Protein AF-A0A0D3LBX9-F1 (afdb_monomer_lite)

pLDDT: mean 89.61, std 6.72, range [51.12, 96.19]

Radius of gyration: 20.31 Å; chains: 1; bounding box: 44×20×51 Å

Foldseek 3Di:
DQVLVVVQPDDDDDDPDDCNDPVQVVAPDWDWDDDVNDIDIDGDNDDWDADPVGTDDPVCVVVVVVVVVVVLVVQVVCPPHPNHDPDDVVSVVVDDDDD

Sequence (99 aa):
MKALLEQATGVKTIHGYEPTSEAFSDEPYHVVFWCGDVGMAVASKELRLFNRDGEVALSDITEINQRWWEYWRMYWDKKDTSDELPKDYACEVTIPLKS

Secondary structure (DSSP, 8-state):
-HHHHTT-S-----SSS-TTSHHHHTSSEEEEEEETTEEEEEEES---EEETTEEE-GGGHHHHHHHHHHHHHHHHHTTTSTTPPPP-HHHHTSPPP--

Structure (mmCIF, N/CA/C/O backbone):
data_AF-A0A0D3LBX9-F1
#
_entry.id   AF-A0A0D3LBX9-F1
#
loop_
_atom_site.group_PDB
_atom_site.id
_atom_site.type_symbol
_atom_site.label_atom_id
_atom_site.label_alt_id
_atom_site.label_comp_id
_atom_site.label_asym_id
_atom_site.label_entity_id
_atom_site.label_seq_id
_atom_site.pdbx_PDB_ins_code
_atom_site.Cartn_x
_atom_site.Cartn_y
_atom_site.Cartn_z
_atom_site.occupancy
_atom_site.B_iso_or_equiv
_atom_site.auth_seq_id
_atom_site.auth_comp_id
_atom_site.auth_asym_id
_atom_site.auth_atom_id
_atom_site.pdbx_PDB_model_num
ATOM 1 N N . MET A 1 1 ? -12.383 4.993 7.790 1.00 76.62 1 MET A N 1
ATOM 2 C CA . MET A 1 1 ? -12.311 4.065 8.939 1.00 76.62 1 MET A CA 1
ATOM 3 C C . MET A 1 1 ? -13.671 3.870 9.608 1.00 76.62 1 MET A C 1
ATOM 5 O O . MET A 1 1 ? -14.226 2.793 9.464 1.00 76.62 1 MET A O 1
ATOM 9 N N . LYS A 1 2 ? -14.249 4.889 10.262 1.00 77.50 2 LYS A N 1
ATOM 10 C CA . LYS A 1 2 ? -15.520 4.772 11.008 1.00 77.50 2 LYS A CA 1
ATOM 11 C C . LYS A 1 2 ? -16.683 4.172 10.193 1.00 77.50 2 LYS A C 1
ATOM 13 O O . LYS A 1 2 ? -17.248 3.169 10.599 1.00 77.50 2 LYS A O 1
ATOM 18 N N . ALA A 1 3 ? -16.911 4.674 8.977 1.00 82.31 3 ALA A N 1
ATOM 19 C CA . ALA A 1 3 ? -17.933 4.151 8.060 1.00 82.31 3 ALA A CA 1
ATOM 20 C C . ALA A 1 3 ? -17.703 2.696 7.589 1.00 82.31 3 ALA A C 1
ATOM 22 O O . ALA A 1 3 ? -18.629 2.053 7.106 1.00 82.31 3 ALA A O 1
ATOM 23 N N . LEU A 1 4 ? -16.471 2.174 7.679 1.00 82.12 4 LEU A N 1
ATOM 24 C CA . LEU A 1 4 ? -16.194 0.758 7.414 1.00 82.12 4 LEU A CA 1
ATOM 25 C C . LEU A 1 4 ? -16.539 -0.076 8.648 1.00 82.12 4 LEU A C 1
ATOM 27 O O . LEU A 1 4 ? -17.178 -1.105 8.508 1.00 82.12 4 LEU A O 1
ATOM 31 N N . LEU A 1 5 ? -16.163 0.375 9.844 1.00 83.88 5 LEU A N 1
ATOM 32 C CA . LEU A 1 5 ? -16.463 -0.324 11.096 1.00 83.88 5 LEU A CA 1
ATOM 33 C C . LEU A 1 5 ? -17.967 -0.427 11.372 1.00 83.88 5 LEU A C 1
ATOM 35 O O . LEU A 1 5 ? -18.424 -1.445 11.875 1.00 83.88 5 LEU A O 1
ATOM 39 N N . GLU A 1 6 ? -18.740 0.583 10.974 1.00 84.38 6 GLU A N 1
ATOM 40 C CA . GLU A 1 6 ? -20.206 0.590 11.084 1.00 84.38 6 GLU A CA 1
ATOM 41 C C . GLU A 1 6 ? -20.898 -0.470 10.207 1.00 84.38 6 GLU A C 1
ATOM 43 O O . GLU A 1 6 ? -22.060 -0.789 10.444 1.00 84.38 6 GLU A O 1
ATOM 48 N N . GLN A 1 7 ? -20.204 -1.051 9.220 1.00 82.38 7 GLN A N 1
ATOM 49 C CA . GLN A 1 7 ? -20.735 -2.156 8.407 1.00 82.38 7 GLN A CA 1
ATOM 50 C C . GLN A 1 7 ? -20.649 -3.505 9.130 1.00 82.38 7 GLN A C 1
ATOM 52 O O . GLN A 1 7 ? -21.269 -4.477 8.697 1.00 82.38 7 GLN A O 1
ATOM 57 N N . ALA A 1 8 ? -19.889 -3.582 10.225 1.00 81.88 8 ALA A N 1
ATOM 58 C CA . ALA A 1 8 ? -19.748 -4.803 10.993 1.00 81.88 8 ALA A CA 1
ATOM 59 C C . ALA A 1 8 ? -21.068 -5.142 11.695 1.00 81.88 8 ALA A C 1
ATOM 61 O O . ALA A 1 8 ? -21.535 -4.411 12.567 1.00 81.88 8 ALA A O 1
ATOM 62 N N . THR A 1 9 ? -21.646 -6.298 11.378 1.00 82.12 9 THR A N 1
ATOM 63 C CA . THR A 1 9 ? -22.832 -6.809 12.085 1.00 82.12 9 THR A CA 1
ATOM 64 C C . THR A 1 9 ? -22.484 -7.461 13.428 1.00 82.12 9 THR A C 1
ATOM 66 O O . THR A 1 9 ? -23.381 -7.812 14.193 1.00 82.12 9 THR A O 1
ATOM 69 N N . GLY A 1 10 ? -21.192 -7.646 13.725 1.00 80.06 10 GLY A N 1
ATOM 70 C CA . GLY A 1 10 ? -20.692 -8.151 15.002 1.00 80.06 10 GLY A CA 1
ATOM 71 C C . GLY A 1 10 ? -19.171 -8.331 15.022 1.00 80.06 10 GLY A C 1
ATOM 72 O O . GLY A 1 10 ? -18.530 -8.404 13.975 1.00 80.06 10 GLY A O 1
ATOM 73 N N . VAL A 1 11 ? -18.595 -8.435 16.224 1.00 80.12 11 VAL A N 1
ATOM 74 C CA . VAL A 1 11 ? -17.155 -8.651 16.445 1.00 80.12 11 VAL A CA 1
ATOM 75 C C . VAL A 1 11 ? -16.955 -9.963 17.202 1.00 80.12 11 VAL A C 1
ATOM 77 O O . VAL A 1 11 ? -17.546 -10.172 18.258 1.00 80.12 11 VAL A O 1
ATOM 80 N N . LYS A 1 12 ? -16.149 -10.878 16.647 1.00 81.88 12 LYS A N 1
ATOM 81 C CA . LYS A 1 12 ? -15.921 -12.215 17.232 1.00 81.88 12 LYS A CA 1
ATOM 82 C C . LYS A 1 12 ? -14.689 -12.301 18.127 1.00 81.88 12 LYS A C 1
ATOM 84 O O . LYS A 1 12 ? -14.636 -13.154 19.009 1.00 81.88 12 LYS A O 1
ATOM 89 N N . THR A 1 13 ? -13.667 -11.493 17.867 1.00 85.19 13 THR A N 1
ATOM 90 C CA . THR A 1 13 ? -12.378 -11.592 18.557 1.00 85.19 13 THR A CA 1
ATOM 91 C C . THR A 1 13 ? -11.743 -10.222 18.637 1.00 85.19 13 THR A C 1
ATOM 93 O O . THR A 1 13 ? -11.708 -9.499 17.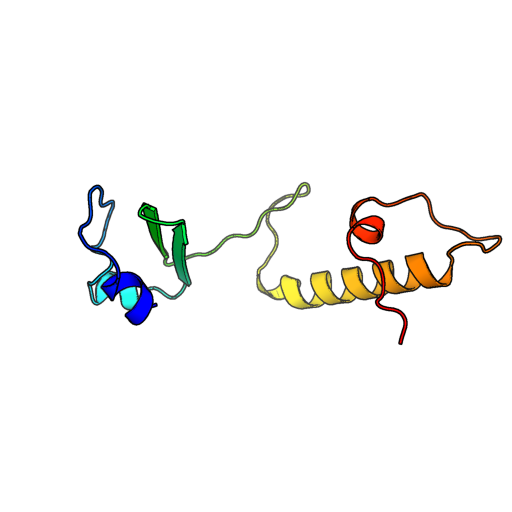645 1.00 85.19 13 THR A O 1
ATOM 96 N N . ILE A 1 14 ? -11.257 -9.882 19.828 1.00 89.06 14 ILE A N 1
ATOM 97 C CA . ILE A 1 14 ? -10.651 -8.590 20.127 1.00 89.06 14 ILE A CA 1
ATOM 98 C C . ILE A 1 14 ? -9.392 -8.841 20.934 1.00 89.06 14 ILE A C 1
ATOM 100 O O . ILE A 1 14 ? -9.407 -9.554 21.938 1.00 89.06 14 ILE A O 1
ATOM 104 N N . HIS A 1 15 ? -8.306 -8.230 20.484 1.00 87.50 15 HIS A N 1
ATOM 105 C CA . HIS A 1 15 ? -7.048 -8.178 21.206 1.00 87.50 15 HIS A CA 1
ATOM 106 C C . HIS A 1 15 ? -6.711 -6.704 21.424 1.00 87.50 15 HIS A C 1
ATOM 108 O O . HIS A 1 15 ? -6.499 -5.974 20.460 1.00 87.50 15 HIS A O 1
ATOM 114 N N . GLY A 1 16 ? -6.687 -6.260 22.682 1.00 89.12 16 GLY A N 1
ATOM 115 C CA . GLY A 1 16 ? -6.533 -4.843 23.012 1.00 89.12 16 GLY A CA 1
ATOM 116 C C . GLY A 1 16 ? -7.872 -4.105 22.999 1.00 89.12 16 GLY A C 1
ATOM 117 O O . GLY A 1 16 ? -8.771 -4.466 23.757 1.00 89.12 16 GLY A O 1
ATOM 118 N N . TYR A 1 17 ? -7.983 -3.054 22.187 1.00 85.19 17 TYR A N 1
ATOM 119 C CA . TYR A 1 17 ? -9.140 -2.157 22.181 1.00 85.19 17 TYR A CA 1
ATOM 120 C C . TYR A 1 17 ? -10.262 -2.636 21.257 1.00 85.19 17 TYR A C 1
ATOM 122 O O . TYR A 1 17 ? -10.022 -3.229 20.207 1.00 85.19 17 TYR A O 1
ATOM 130 N N . GLU A 1 18 ? -11.494 -2.282 21.615 1.00 90.44 18 GLU A N 1
ATOM 131 C CA . GLU A 1 18 ? -12.648 -2.370 20.721 1.00 90.44 18 GLU A CA 1
ATOM 132 C C . GLU A 1 18 ? -12.412 -1.515 19.463 1.00 90.44 18 GLU A C 1
ATOM 134 O O . GLU A 1 18 ? -12.084 -0.331 19.608 1.00 90.44 18 GLU A O 1
ATOM 139 N N . PRO A 1 19 ? -12.636 -2.034 18.241 1.00 89.12 19 PRO A N 1
ATOM 140 C CA . PRO A 1 19 ? -12.466 -1.259 17.009 1.00 89.12 19 PRO A CA 1
ATOM 141 C C . PRO A 1 19 ? -13.299 0.030 16.958 1.00 89.12 19 PRO A C 1
ATOM 143 O O . PRO A 1 19 ? -12.909 0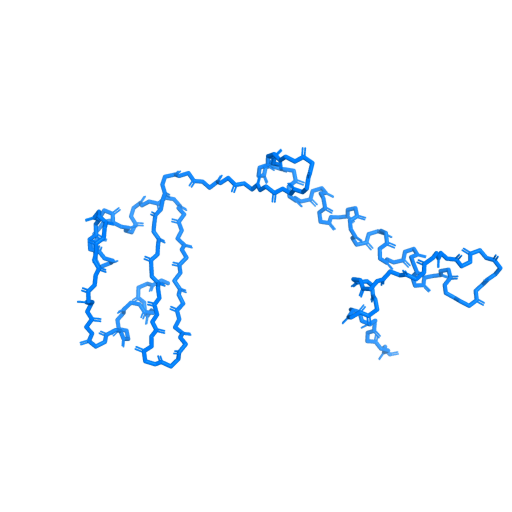.996 16.313 1.00 89.12 19 PRO A O 1
ATOM 146 N N . THR A 1 20 ? -14.439 0.069 17.653 1.00 88.50 20 THR A N 1
ATOM 147 C CA . THR A 1 20 ? -15.328 1.241 17.722 1.00 88.50 20 THR A CA 1
ATOM 148 C C . THR A 1 20 ? -14.965 2.236 18.828 1.00 88.50 20 THR A C 1
ATOM 150 O O . THR A 1 20 ? -15.672 3.229 18.996 1.00 88.50 20 THR A O 1
ATOM 153 N N . SER A 1 21 ? -13.917 1.979 19.615 1.00 91.62 21 SER A N 1
ATOM 154 C CA . SER A 1 21 ? -13.511 2.853 20.722 1.00 91.62 21 SER A CA 1
ATOM 155 C C . SER A 1 21 ? -12.700 4.068 20.262 1.00 91.62 21 SER A C 1
ATOM 157 O O . SER A 1 21 ? -12.062 4.060 19.205 1.00 91.62 21 SER A O 1
ATOM 159 N N . GLU A 1 22 ? -12.683 5.108 21.100 1.00 92.31 22 GLU A N 1
ATOM 160 C CA . GLU A 1 22 ? -11.793 6.265 20.928 1.00 92.31 22 GLU A CA 1
ATOM 161 C C . GLU A 1 22 ? -10.325 5.831 20.970 1.00 92.31 22 GLU A C 1
ATOM 163 O O . GLU A 1 22 ? -9.577 6.167 20.064 1.00 92.31 22 GLU A O 1
ATOM 168 N N . ALA A 1 23 ? -9.948 4.952 21.906 1.00 92.00 23 ALA A N 1
ATOM 169 C CA . ALA A 1 23 ? -8.584 4.430 22.014 1.00 92.00 23 ALA A CA 1
ATOM 170 C C . ALA A 1 23 ? -8.083 3.762 20.722 1.00 92.00 23 ALA A C 1
ATOM 172 O O . ALA A 1 23 ? -6.924 3.928 20.365 1.00 92.00 23 ALA A O 1
ATOM 173 N N . PHE A 1 24 ? -8.942 3.032 20.000 1.00 93.56 24 PHE A N 1
ATOM 174 C CA . PHE A 1 24 ? -8.588 2.488 18.685 1.00 93.56 24 PHE A CA 1
ATOM 175 C C . PHE A 1 24 ? -8.412 3.604 17.650 1.00 93.56 24 PHE A C 1
ATOM 177 O O . PHE A 1 24 ? -7.487 3.561 16.844 1.00 93.56 24 PHE A O 1
ATOM 184 N N . SER A 1 25 ? -9.296 4.602 17.668 1.00 90.94 25 SER A N 1
ATOM 185 C CA . SER A 1 25 ? -9.302 5.703 16.698 1.00 90.94 25 SER A CA 1
ATOM 186 C C . SER A 1 25 ? -8.159 6.700 16.888 1.00 90.94 25 SER A C 1
ATOM 188 O O . SER A 1 25 ? -7.741 7.312 15.908 1.00 90.94 25 SER A O 1
ATOM 190 N N . ASP A 1 26 ? -7.655 6.826 18.112 1.00 94.50 26 ASP A N 1
ATOM 191 C CA . ASP A 1 26 ? -6.589 7.757 18.488 1.00 94.50 26 ASP A CA 1
ATOM 192 C C . ASP A 1 26 ? -5.183 7.244 18.140 1.00 94.50 26 ASP A C 1
ATOM 194 O O . ASP A 1 26 ? -4.224 8.017 18.143 1.00 94.50 26 ASP A O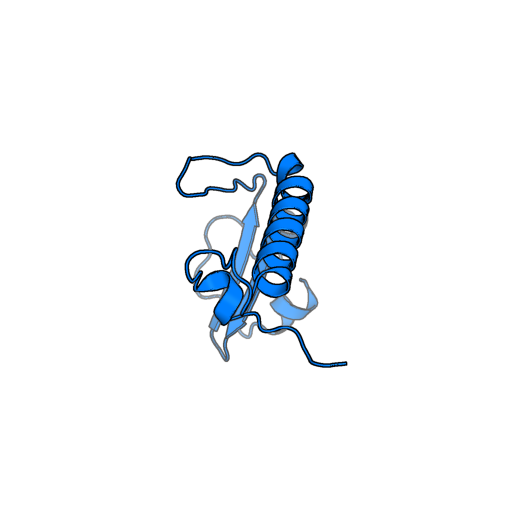 1
ATOM 198 N N . GLU A 1 27 ? -5.034 5.953 17.829 1.00 95.25 27 GLU A N 1
ATOM 199 C CA . GLU A 1 27 ? -3.759 5.413 17.353 1.00 95.25 27 GLU A CA 1
ATOM 200 C C . GLU A 1 27 ? -3.372 6.029 15.992 1.00 95.25 27 GLU A C 1
ATOM 202 O O . GLU A 1 27 ? -4.236 6.308 15.168 1.00 95.25 27 GLU A O 1
ATOM 207 N N . PRO A 1 28 ? -2.082 6.251 15.696 1.00 94.25 28 PRO A N 1
ATOM 208 C CA . PRO A 1 28 ? -1.660 6.939 14.473 1.00 94.25 28 PRO A CA 1
ATOM 209 C C . PRO A 1 28 ? -1.785 6.093 13.198 1.00 94.25 28 PRO A C 1
ATOM 211 O O . PRO A 1 28 ? -1.814 6.651 12.098 1.00 94.25 28 PRO A O 1
ATOM 214 N N . TYR A 1 29 ? -1.827 4.763 13.318 1.00 93.25 29 TYR A N 1
ATOM 215 C CA . TYR A 1 29 ? -1.874 3.854 12.174 1.00 93.25 29 TYR A CA 1
ATOM 216 C C . TYR A 1 29 ? -3.076 2.922 12.249 1.00 93.25 29 TYR A C 1
ATOM 218 O O . TYR A 1 29 ? -3.258 2.215 13.242 1.00 93.25 29 TYR A O 1
ATOM 226 N N . HIS A 1 30 ? -3.830 2.843 11.148 1.00 93.62 30 HIS A N 1
ATOM 227 C CA . HIS A 1 30 ? -4.992 1.966 11.021 1.00 93.62 30 HIS A CA 1
ATOM 228 C C . HIS A 1 30 ? -4.999 1.203 9.707 1.00 93.62 30 HIS A C 1
ATOM 230 O O . HIS A 1 30 ? -4.735 1.760 8.641 1.00 93.62 30 HIS A O 1
ATOM 236 N N . VAL A 1 31 ? -5.420 -0.055 9.775 1.00 92.44 31 VAL A N 1
ATOM 237 C CA . VAL A 1 31 ? -5.790 -0.847 8.602 1.00 92.44 31 VAL A CA 1
ATOM 238 C C . VAL A 1 31 ? -7.155 -1.457 8.866 1.00 92.44 31 VAL A C 1
ATOM 240 O O . VAL A 1 31 ? -7.333 -2.200 9.830 1.00 92.44 31 VAL A O 1
ATOM 243 N N . VAL A 1 32 ? -8.127 -1.130 8.013 1.00 92.69 32 VAL A N 1
ATOM 244 C CA . VAL A 1 32 ? -9.486 -1.675 8.089 1.00 92.69 32 VAL A CA 1
ATOM 245 C C . VAL A 1 32 ? -9.926 -2.117 6.704 1.00 92.69 32 VAL A C 1
ATOM 247 O O . VAL A 1 32 ? -9.926 -1.309 5.774 1.00 92.69 32 VAL A O 1
ATOM 250 N N . PHE A 1 33 ? -10.322 -3.380 6.571 1.00 90.69 33 PHE A N 1
ATOM 251 C CA . PHE A 1 33 ? -10.879 -3.910 5.329 1.00 90.69 33 PHE A CA 1
ATOM 252 C C . PHE A 1 33 ? -11.939 -4.981 5.587 1.00 90.69 33 PHE A C 1
ATOM 254 O O . PHE A 1 33 ? -11.957 -5.624 6.638 1.00 90.69 33 PHE A O 1
ATOM 261 N N . TRP A 1 34 ? -12.776 -5.193 4.572 1.00 89.75 34 TRP A N 1
ATOM 262 C CA . TRP A 1 34 ? -13.798 -6.236 4.514 1.00 89.75 34 TRP A CA 1
ATOM 263 C C . TRP A 1 34 ? -13.615 -7.073 3.247 1.00 89.75 34 TRP A C 1
ATOM 265 O O . TRP A 1 34 ? -13.238 -6.555 2.196 1.00 89.75 34 TRP A O 1
ATOM 275 N N . CYS A 1 35 ? -13.900 -8.364 3.350 1.00 88.38 35 CYS A N 1
ATOM 276 C CA . CYS A 1 35 ? -13.946 -9.341 2.272 1.00 88.38 35 CYS A CA 1
ATOM 277 C C . CYS A 1 35 ? -15.242 -10.146 2.437 1.00 88.38 35 CYS A C 1
ATOM 279 O O . CYS A 1 35 ? -15.284 -11.161 3.136 1.00 88.38 35 CYS A O 1
ATOM 281 N N . GLY A 1 36 ? -16.327 -9.630 1.852 1.00 87.12 36 GLY A N 1
ATOM 282 C CA . GLY A 1 36 ? -17.675 -10.122 2.137 1.00 87.12 36 GLY A CA 1
ATOM 283 C C . GLY A 1 36 ? -18.009 -9.959 3.621 1.00 87.12 36 GLY A C 1
ATOM 284 O O . GLY A 1 36 ? -17.848 -8.875 4.175 1.00 87.12 36 GLY A O 1
ATOM 285 N N . ASP A 1 37 ? -18.408 -11.054 4.266 1.00 88.44 37 ASP A N 1
ATOM 286 C CA . ASP A 1 37 ? -18.871 -11.070 5.663 1.00 88.44 37 ASP A CA 1
ATOM 287 C C . ASP A 1 37 ? -17.731 -11.130 6.697 1.00 88.44 37 ASP A C 1
ATOM 289 O O . ASP A 1 37 ? -17.971 -11.223 7.904 1.00 88.44 37 ASP A O 1
ATOM 293 N N . VAL A 1 38 ? -16.476 -11.131 6.242 1.00 89.44 38 VAL A N 1
ATOM 294 C CA . VAL A 1 38 ? -15.291 -11.190 7.104 1.00 89.44 38 VAL A CA 1
ATOM 295 C C . VAL A 1 38 ? -14.482 -9.919 6.924 1.00 89.44 38 VAL A C 1
ATOM 297 O O . VAL A 1 38 ? -14.190 -9.520 5.804 1.00 89.44 38 VAL A O 1
ATOM 300 N N . GLY A 1 39 ? -14.053 -9.302 8.018 1.00 90.94 39 GLY A N 1
ATOM 301 C CA . GLY A 1 39 ? -13.110 -8.194 7.959 1.00 90.94 39 GLY A CA 1
ATOM 302 C C . GLY A 1 39 ? -12.142 -8.187 9.115 1.00 90.94 39 GLY A C 1
ATOM 303 O O . GLY A 1 39 ? -12.241 -8.980 10.053 1.00 90.94 39 GLY A O 1
ATOM 304 N N . MET A 1 40 ? -11.185 -7.278 9.007 1.00 92.25 40 MET A N 1
ATOM 305 C CA . MET A 1 40 ? -10.150 -7.072 10.001 1.00 92.25 40 MET A CA 1
ATOM 306 C C . MET A 1 40 ? -9.966 -5.577 10.224 1.00 92.25 40 MET A C 1
ATOM 308 O O . MET A 1 40 ? -9.937 -4.794 9.273 1.00 92.25 40 MET A O 1
ATOM 312 N N . ALA A 1 41 ? -9.826 -5.206 11.493 1.00 93.56 41 ALA A N 1
ATOM 313 C CA . ALA A 1 41 ? -9.497 -3.863 11.927 1.00 93.56 41 ALA A CA 1
ATOM 314 C C . ALA A 1 41 ? -8.287 -3.932 12.860 1.00 93.56 41 ALA A C 1
ATOM 316 O O . ALA A 1 41 ? -8.307 -4.658 13.852 1.00 93.56 41 ALA A O 1
ATOM 317 N N . VAL A 1 42 ? -7.236 -3.188 12.524 1.00 93.75 42 VAL A N 1
ATOM 318 C CA . VAL A 1 42 ? -6.000 -3.094 13.305 1.00 93.75 42 VAL A CA 1
ATOM 319 C C . VAL A 1 42 ? -5.676 -1.625 13.531 1.00 93.75 42 VAL A C 1
ATOM 321 O O . VAL A 1 42 ? -5.745 -0.832 12.591 1.00 93.75 42 VAL A O 1
ATOM 324 N N . ALA A 1 43 ? -5.309 -1.294 14.765 1.00 95.06 43 ALA A N 1
ATOM 325 C CA . ALA A 1 43 ? -4.783 -0.002 15.180 1.00 95.06 43 ALA A CA 1
ATOM 326 C C . ALA A 1 43 ? -3.436 -0.216 15.880 1.00 95.06 43 ALA A C 1
ATOM 328 O O . ALA A 1 43 ? -3.270 -1.211 16.592 1.00 95.06 43 ALA A O 1
ATOM 329 N N . SER A 1 44 ? -2.471 0.678 15.668 1.00 94.38 44 SER A N 1
ATOM 330 C CA . SER A 1 44 ? -1.141 0.565 16.277 1.00 94.38 44 SER A CA 1
ATOM 331 C C . SER A 1 44 ? -0.471 1.920 16.477 1.00 94.38 44 SER A C 1
ATOM 333 O O . SER A 1 44 ? -0.614 2.822 15.651 1.00 94.38 44 SER A O 1
ATOM 335 N N . LYS A 1 45 ? 0.356 1.992 17.525 1.00 94.19 45 LYS A N 1
ATOM 336 C CA . LYS A 1 45 ? 1.282 3.099 17.814 1.00 94.19 45 LYS A CA 1
ATOM 337 C C . LYS A 1 45 ? 2.412 3.197 16.803 1.00 94.19 45 LYS A C 1
ATOM 339 O O . LYS A 1 45 ? 2.896 4.283 16.506 1.00 94.19 45 LYS A O 1
ATOM 344 N N . GLU A 1 46 ? 2.849 2.048 16.300 1.00 92.62 46 GLU A N 1
ATOM 345 C CA . GLU A 1 46 ? 4.042 1.923 15.473 1.00 92.62 46 GLU A CA 1
ATOM 346 C C . GLU A 1 46 ? 3.741 1.105 14.220 1.00 92.62 46 GLU A C 1
ATOM 348 O O . GLU A 1 46 ? 3.045 0.084 14.265 1.00 92.62 46 GLU A O 1
ATOM 353 N N . LEU A 1 47 ? 4.306 1.554 13.101 1.00 93.00 47 LEU A N 1
ATOM 354 C CA . LEU A 1 47 ? 4.335 0.842 11.834 1.00 93.00 47 LEU A CA 1
ATOM 355 C C . LEU A 1 47 ? 5.800 0.618 11.457 1.00 93.00 47 LEU A C 1
ATOM 357 O O . LEU A 1 47 ? 6.589 1.560 11.446 1.00 93.00 47 LEU A O 1
ATOM 361 N N . ARG A 1 48 ? 6.161 -0.626 11.143 1.00 93.25 48 ARG A N 1
ATOM 362 C CA . ARG A 1 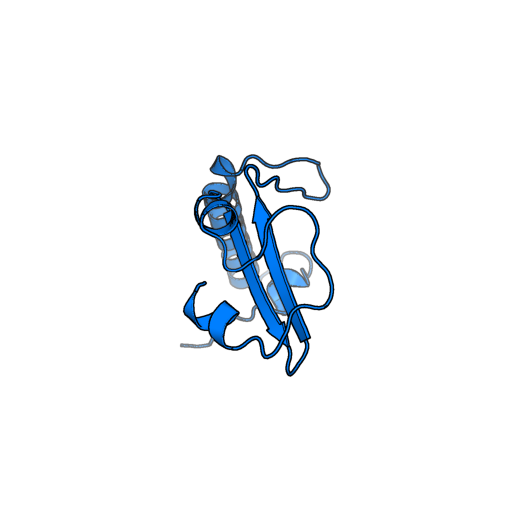48 ? 7.515 -1.003 10.720 1.00 93.25 48 ARG A CA 1
ATOM 363 C C . ARG A 1 48 ? 7.436 -1.679 9.362 1.00 93.25 48 ARG A C 1
ATOM 365 O O . ARG A 1 48 ? 6.613 -2.573 9.165 1.00 93.25 48 ARG A O 1
ATOM 372 N N . LEU A 1 49 ? 8.272 -1.237 8.429 1.00 91.44 49 LEU A N 1
ATOM 373 C CA . LEU A 1 49 ? 8.346 -1.788 7.081 1.00 91.44 49 LEU A CA 1
ATOM 374 C C . LEU A 1 49 ? 9.568 -2.693 6.978 1.00 91.44 49 LEU A C 1
ATOM 376 O O . LEU A 1 49 ? 10.654 -2.316 7.399 1.00 91.44 49 LEU A O 1
ATOM 380 N N . PHE A 1 50 ? 9.397 -3.869 6.382 1.00 93.19 50 PHE A N 1
ATOM 381 C CA . PHE A 1 50 ? 10.487 -4.808 6.144 1.00 93.19 50 PHE A CA 1
ATOM 382 C C . PHE A 1 50 ? 10.520 -5.219 4.678 1.00 93.19 50 PHE A C 1
ATOM 384 O O . PHE A 1 50 ? 9.478 -5.447 4.060 1.00 93.19 50 PHE A O 1
ATOM 391 N N . ASN A 1 51 ? 11.725 -5.351 4.139 1.00 89.25 51 ASN A N 1
ATOM 392 C CA . ASN A 1 51 ? 11.989 -5.994 2.861 1.00 89.25 51 ASN A CA 1
ATOM 393 C C . ASN A 1 51 ? 12.984 -7.155 3.064 1.00 89.25 51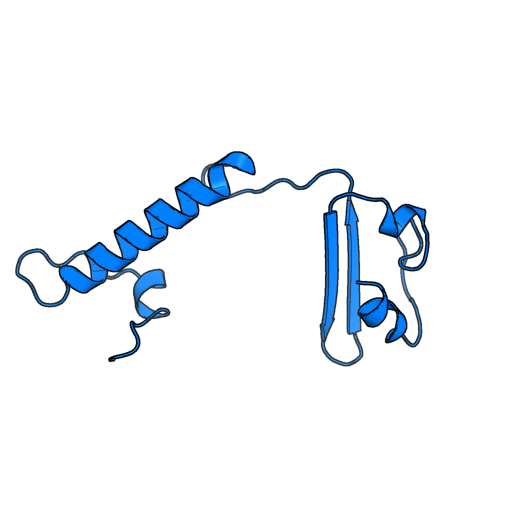 ASN A C 1
ATOM 395 O O . ASN A 1 51 ? 13.304 -7.532 4.192 1.00 89.25 51 ASN A O 1
ATOM 399 N N . ARG A 1 52 ? 13.474 -7.740 1.966 1.00 90.19 52 ARG A N 1
ATOM 400 C CA . ARG A 1 52 ? 14.438 -8.854 2.018 1.00 90.19 52 ARG A CA 1
ATOM 401 C C . ARG A 1 52 ? 15.762 -8.498 2.712 1.00 90.19 52 ARG A C 1
ATOM 403 O O . ARG A 1 52 ? 16.441 -9.393 3.197 1.00 90.19 52 ARG A O 1
ATOM 410 N N . ASP A 1 53 ? 16.122 -7.217 2.709 1.00 92.00 53 ASP A N 1
ATOM 411 C CA . ASP A 1 53 ? 17.388 -6.687 3.212 1.00 92.00 53 ASP A CA 1
ATOM 412 C C . ASP A 1 53 ? 17.252 -6.178 4.663 1.00 92.00 53 ASP A C 1
ATOM 414 O O . ASP A 1 53 ? 18.251 -5.846 5.299 1.00 92.00 53 ASP A O 1
ATOM 418 N N . GLY A 1 54 ? 16.033 -6.170 5.216 1.00 94.88 54 GLY A N 1
ATOM 419 C CA . GLY A 1 54 ? 15.754 -5.838 6.609 1.00 94.88 54 GLY A CA 1
ATOM 420 C C . GLY A 1 54 ? 14.697 -4.752 6.773 1.00 94.88 54 GLY A C 1
ATOM 421 O O . GLY A 1 54 ? 13.795 -4.597 5.951 1.00 94.88 54 GLY A O 1
ATOM 422 N N . GLU A 1 55 ? 14.779 -4.037 7.893 1.00 96.19 55 GLU A N 1
ATOM 423 C CA . GLU A 1 55 ? 13.879 -2.928 8.200 1.00 96.19 55 GLU A CA 1
ATOM 424 C C . GLU A 1 55 ? 14.176 -1.714 7.316 1.00 96.19 55 GLU A C 1
ATOM 426 O O . GLU A 1 55 ? 15.331 -1.351 7.096 1.00 96.19 55 GLU A O 1
ATOM 431 N N . VAL A 1 56 ? 13.115 -1.080 6.829 1.00 95.00 56 VAL A N 1
ATOM 432 C CA . VAL A 1 56 ? 13.153 0.112 5.984 1.00 95.00 56 VAL A CA 1
ATOM 433 C C . VAL A 1 56 ? 12.518 1.258 6.755 1.00 95.00 56 VAL A C 1
ATOM 435 O O . VAL A 1 56 ? 11.403 1.123 7.269 1.00 95.00 56 VAL A O 1
ATOM 438 N N . ALA A 1 57 ? 13.200 2.401 6.822 1.00 93.94 57 ALA A N 1
ATOM 439 C CA . ALA A 1 57 ? 12.630 3.576 7.461 1.00 93.94 57 ALA A CA 1
ATOM 440 C C . ALA A 1 57 ? 11.440 4.097 6.642 1.00 93.94 57 ALA A C 1
ATOM 442 O O . ALA A 1 57 ? 11.499 4.208 5.418 1.00 93.94 57 ALA A O 1
ATOM 443 N N . LEU A 1 58 ? 10.346 4.454 7.321 1.00 91.19 58 LEU A N 1
ATOM 444 C CA . LEU A 1 58 ? 9.145 4.965 6.648 1.00 91.19 58 LEU A CA 1
ATOM 445 C C . LEU A 1 58 ? 9.415 6.264 5.870 1.00 91.19 58 LEU A C 1
ATOM 447 O O . LEU A 1 58 ? 8.754 6.523 4.866 1.00 91.19 58 LEU A O 1
ATOM 451 N N . SER A 1 59 ? 10.402 7.057 6.303 1.00 93.12 59 SER A N 1
ATOM 452 C CA . SER A 1 59 ? 10.872 8.258 5.598 1.00 93.12 59 SER A CA 1
ATOM 453 C C . SER A 1 59 ? 11.378 7.969 4.187 1.00 93.12 59 SER A C 1
ATOM 455 O O . SER A 1 59 ? 11.277 8.828 3.313 1.00 93.12 59 SER A O 1
ATOM 457 N N . ASP A 1 60 ? 11.879 6.759 3.953 1.00 93.38 60 ASP A N 1
ATOM 458 C CA . ASP A 1 60 ? 12.589 6.404 2.726 1.00 93.38 60 ASP A CA 1
ATOM 459 C C . ASP A 1 60 ? 11.623 5.886 1.651 1.00 93.38 60 ASP A C 1
ATOM 461 O O . ASP A 1 60 ? 11.998 5.738 0.489 1.00 93.38 60 ASP A O 1
ATOM 465 N N . ILE A 1 61 ? 10.353 5.644 2.009 1.00 91.19 61 ILE A N 1
ATOM 466 C CA . ILE A 1 61 ? 9.333 5.088 1.107 1.00 91.19 61 ILE A CA 1
ATOM 467 C C . ILE A 1 61 ? 9.201 5.929 -0.165 1.00 91.19 61 ILE A C 1
ATOM 469 O O . ILE A 1 61 ? 9.111 5.372 -1.259 1.00 91.19 61 ILE A O 1
ATOM 473 N N . THR A 1 62 ? 9.209 7.258 -0.042 1.00 93.19 62 THR A N 1
ATOM 474 C CA . THR A 1 62 ? 9.079 8.161 -1.193 1.00 93.19 62 THR A CA 1
ATOM 475 C C . THR A 1 62 ? 10.257 8.020 -2.152 1.00 93.19 62 THR A C 1
ATOM 477 O O . THR A 1 62 ? 10.050 7.918 -3.359 1.00 93.19 62 THR A O 1
ATOM 480 N N . GLU A 1 63 ? 11.483 7.965 -1.629 1.00 94.06 63 GLU A N 1
ATOM 481 C CA . GLU A 1 63 ? 12.684 7.793 -2.451 1.00 94.06 63 GLU A CA 1
ATOM 482 C C . GLU A 1 63 ? 12.693 6.412 -3.121 1.00 94.06 63 GLU A C 1
ATOM 484 O O . GLU A 1 63 ? 12.910 6.300 -4.328 1.00 94.06 63 GLU A O 1
ATOM 489 N N . ILE A 1 64 ? 12.386 5.355 -2.364 1.00 92.06 64 ILE A N 1
ATOM 490 C CA . ILE A 1 64 ? 12.312 3.983 -2.882 1.00 92.06 64 ILE A CA 1
ATOM 491 C C . ILE A 1 64 ? 11.268 3.887 -4.000 1.00 92.06 64 ILE A C 1
ATOM 493 O O . ILE A 1 64 ? 11.527 3.278 -5.040 1.00 92.06 64 ILE A O 1
ATOM 497 N N . ASN A 1 65 ? 10.105 4.517 -3.818 1.00 92.25 65 ASN A N 1
ATOM 498 C CA . ASN A 1 65 ? 9.056 4.564 -4.831 1.00 92.25 65 ASN A CA 1
ATOM 499 C C . ASN A 1 65 ? 9.522 5.282 -6.107 1.00 92.25 65 ASN A C 1
ATOM 501 O O . ASN A 1 65 ? 9.301 4.778 -7.207 1.00 92.25 65 ASN A O 1
ATOM 505 N N . GLN A 1 66 ? 10.195 6.427 -5.973 1.00 95.06 66 GLN A N 1
ATOM 506 C CA . GLN A 1 66 ? 10.731 7.168 -7.117 1.00 95.06 66 GLN A CA 1
ATOM 507 C C . GLN A 1 66 ? 11.763 6.343 -7.889 1.00 95.06 66 GLN A C 1
ATOM 509 O O . GLN A 1 66 ? 11.635 6.187 -9.104 1.00 95.06 66 GLN A O 1
ATOM 514 N N . ARG A 1 67 ? 12.720 5.734 -7.182 1.00 94.50 67 ARG A N 1
ATOM 515 C CA . ARG A 1 67 ? 13.740 4.860 -7.780 1.00 94.50 67 ARG A CA 1
ATOM 516 C C . ARG A 1 67 ? 13.124 3.661 -8.496 1.00 94.50 67 ARG A C 1
ATOM 518 O O . ARG A 1 67 ? 13.595 3.277 -9.564 1.00 94.50 67 ARG A O 1
ATOM 525 N N . TRP A 1 68 ? 12.059 3.086 -7.936 1.00 93.38 68 TRP A N 1
ATOM 526 C CA . TRP A 1 68 ? 11.312 2.015 -8.591 1.00 93.38 68 TRP A CA 1
ATOM 527 C C . TRP A 1 68 ? 10.706 2.473 -9.922 1.00 93.38 68 TRP A C 1
ATOM 529 O O . TRP A 1 68 ? 10.861 1.793 -10.934 1.00 93.38 68 TRP A O 1
ATOM 539 N N . TRP A 1 69 ? 10.067 3.646 -9.950 1.00 94.00 69 TRP A N 1
ATOM 540 C CA . TRP A 1 69 ? 9.500 4.199 -11.182 1.00 94.00 69 TRP A CA 1
ATOM 541 C C . TRP A 1 69 ? 10.554 4.541 -12.233 1.00 94.00 69 TRP A C 1
ATOM 543 O O . TRP A 1 69 ? 10.320 4.317 -13.418 1.00 94.00 69 TRP A O 1
ATOM 553 N N . GLU A 1 70 ? 11.703 5.074 -11.826 1.00 95.50 70 GLU A N 1
ATOM 554 C CA . GLU A 1 70 ? 12.825 5.345 -12.731 1.00 95.50 70 GLU A CA 1
ATOM 555 C C . GLU A 1 70 ? 13.365 4.059 -13.357 1.00 95.50 70 GLU A C 1
ATOM 557 O O . GLU A 1 70 ? 13.532 3.991 -14.576 1.00 95.50 70 GLU A O 1
ATOM 562 N N . TYR A 1 71 ? 13.568 3.021 -12.541 1.00 94.62 71 TYR A N 1
ATOM 563 C CA . TYR A 1 71 ? 13.958 1.700 -13.024 1.00 94.62 71 TYR A CA 1
ATOM 564 C C . TYR A 1 71 ? 12.928 1.122 -13.997 1.00 94.62 71 TYR A C 1
ATOM 566 O O . TYR A 1 71 ? 13.295 0.680 -15.084 1.00 94.62 71 TYR A O 1
ATOM 574 N N . TRP A 1 72 ? 11.643 1.178 -13.641 1.00 94.81 72 TRP A N 1
ATOM 575 C CA . TRP A 1 72 ? 10.560 0.677 -14.483 1.00 94.81 72 TRP A CA 1
ATOM 576 C C . TRP A 1 72 ? 10.496 1.405 -15.835 1.00 94.81 72 TRP A C 1
ATOM 578 O O . TRP A 1 72 ? 10.351 0.754 -16.868 1.00 94.81 72 TRP A O 1
ATOM 588 N N . ARG A 1 73 ? 10.669 2.736 -15.868 1.00 93.88 73 ARG A N 1
ATOM 589 C CA . ARG A 1 73 ? 10.742 3.492 -17.136 1.00 93.88 73 ARG A CA 1
ATOM 590 C C . ARG A 1 73 ? 11.947 3.063 -17.963 1.00 93.88 73 ARG A C 1
ATOM 592 O O . ARG A 1 73 ? 11.783 2.712 -19.123 1.00 93.88 73 ARG A O 1
ATOM 599 N N . MET A 1 74 ? 13.128 2.999 -17.345 1.00 94.94 74 MET A N 1
ATOM 600 C CA . MET A 1 74 ? 14.349 2.549 -18.018 1.00 94.94 74 MET A CA 1
ATOM 601 C C . MET A 1 74 ? 14.196 1.135 -18.600 1.00 94.94 74 MET A C 1
ATOM 603 O O . MET A 1 74 ? 14.701 0.869 -19.689 1.00 94.94 74 MET A O 1
ATOM 607 N N . TYR A 1 75 ? 13.521 0.230 -17.887 1.00 95.25 75 TYR A N 1
ATOM 608 C CA . TYR A 1 75 ? 13.244 -1.126 -18.355 1.00 95.25 75 TYR A CA 1
ATOM 609 C C . TYR A 1 75 ? 12.451 -1.122 -19.664 1.00 95.25 75 TYR A C 1
ATOM 611 O O . TYR A 1 75 ? 12.859 -1.769 -20.628 1.00 95.25 75 TYR A O 1
ATOM 619 N N . TRP A 1 76 ? 11.356 -0.361 -19.716 1.00 93.88 76 TRP A N 1
ATOM 620 C CA . TRP A 1 76 ? 10.519 -0.268 -20.912 1.00 93.88 76 TRP A CA 1
ATOM 621 C C . TRP A 1 76 ? 11.172 0.531 -22.044 1.00 93.88 76 TRP A C 1
ATOM 623 O O . TRP A 1 76 ? 11.031 0.138 -23.198 1.00 93.88 76 TRP A O 1
ATOM 633 N N . ASP A 1 77 ? 11.940 1.579 -21.736 1.00 93.94 77 ASP A N 1
ATOM 634 C CA . ASP A 1 77 ? 12.676 2.369 -22.736 1.00 93.94 77 ASP A CA 1
ATOM 635 C C . ASP A 1 77 ? 13.750 1.539 -23.456 1.00 93.94 77 ASP A C 1
ATOM 637 O O . ASP A 1 77 ? 14.039 1.763 -24.631 1.00 93.94 77 ASP A O 1
ATOM 641 N N . LYS A 1 78 ? 14.351 0.569 -22.755 1.00 95.12 78 LYS A N 1
ATOM 642 C CA . LYS A 1 78 ? 15.373 -0.333 -23.307 1.00 95.12 78 LYS A CA 1
ATOM 643 C C . LYS A 1 78 ? 14.796 -1.594 -23.947 1.00 95.12 78 LYS A C 1
ATOM 645 O O . LYS A 1 78 ? 15.562 -2.398 -24.486 1.00 95.12 78 LYS A O 1
ATOM 650 N N . LYS A 1 79 ? 13.479 -1.796 -23.892 1.00 91.94 79 LYS A N 1
ATOM 651 C CA . LYS A 1 79 ? 12.832 -2.987 -24.445 1.00 91.94 79 LYS A CA 1
ATOM 652 C C . LYS A 1 79 ? 13.024 -3.051 -25.962 1.00 91.94 79 LYS A C 1
ATOM 654 O O . LYS A 1 79 ? 12.923 -2.033 -26.636 1.00 91.94 79 LYS A O 1
ATOM 659 N N . ASP A 1 80 ? 13.324 -4.239 -26.488 1.00 90.56 80 ASP A N 1
ATOM 660 C CA . ASP A 1 80 ? 13.585 -4.480 -27.918 1.00 90.56 80 ASP A CA 1
ATOM 661 C C . ASP A 1 80 ? 14.769 -3.670 -28.501 1.00 90.56 80 ASP A C 1
ATOM 663 O O . ASP A 1 80 ? 14.879 -3.484 -29.716 1.00 90.56 80 ASP A O 1
ATOM 667 N N . THR A 1 81 ? 15.683 -3.195 -27.646 1.00 93.81 81 THR A N 1
ATOM 668 C CA . THR A 1 81 ? 16.932 -2.529 -28.051 1.00 93.81 81 THR A CA 1
ATOM 669 C C . THR A 1 81 ? 18.140 -3.454 -27.884 1.00 93.81 81 THR A C 1
ATOM 671 O O . THR A 1 81 ? 18.052 -4.520 -27.278 1.00 93.81 81 THR A O 1
ATOM 674 N N . SER A 1 82 ? 19.309 -3.041 -28.384 1.00 92.56 82 SER A N 1
ATOM 675 C CA . SER A 1 82 ? 20.570 -3.765 -28.157 1.00 92.56 82 SER A CA 1
ATOM 676 C C . SER A 1 82 ? 20.996 -3.829 -26.685 1.00 92.56 82 SER A C 1
ATOM 678 O O . SER A 1 82 ? 21.820 -4.672 -26.343 1.00 92.56 82 SER A O 1
ATOM 680 N N . ASP A 1 83 ? 20.439 -2.961 -25.833 1.00 93.00 83 ASP A N 1
ATOM 681 C CA . ASP A 1 83 ? 20.766 -2.833 -24.408 1.00 93.00 83 ASP A CA 1
ATOM 682 C C . ASP A 1 83 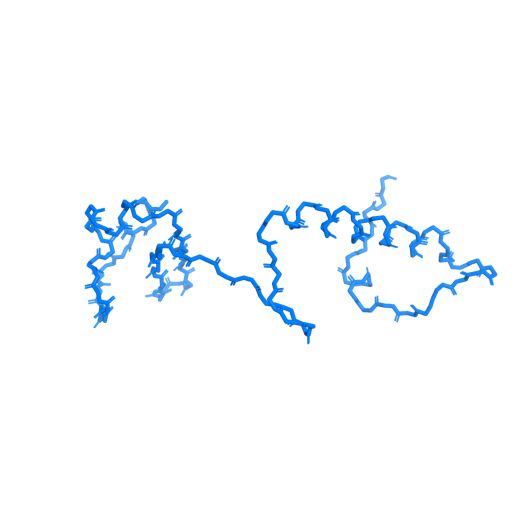? 19.610 -3.302 -23.502 1.00 93.00 83 ASP A C 1
ATOM 684 O O . ASP A 1 83 ? 19.430 -2.786 -22.394 1.00 93.00 83 ASP A O 1
ATOM 688 N N . GLU A 1 84 ? 18.797 -4.253 -23.977 1.00 94.12 84 GLU A N 1
ATOM 689 C CA . GLU A 1 84 ? 17.655 -4.789 -23.232 1.00 94.12 84 GLU A CA 1
ATOM 690 C C . GLU A 1 84 ? 18.078 -5.335 -21.854 1.00 94.12 84 GLU A C 1
ATOM 692 O O . GLU A 1 84 ? 19.044 -6.090 -21.712 1.00 94.12 84 GLU A O 1
ATOM 697 N N . LEU A 1 85 ? 17.333 -4.945 -20.815 1.00 93.19 85 LEU A N 1
ATOM 698 C CA . LEU A 1 85 ? 17.548 -5.449 -19.461 1.00 93.19 85 LEU A CA 1
ATOM 699 C C . LEU A 1 85 ? 16.995 -6.878 -19.308 1.00 93.19 85 LEU A C 1
ATOM 701 O O . LEU A 1 85 ? 16.028 -7.242 -19.980 1.00 93.19 85 LEU A O 1
ATOM 705 N N . PRO A 1 86 ? 17.548 -7.696 -18.391 1.00 94.31 86 PRO A N 1
ATOM 706 C CA . PRO A 1 86 ? 16.989 -9.008 -18.086 1.00 94.31 86 PRO A CA 1
ATOM 707 C C . PRO A 1 86 ? 15.516 -8.909 -17.692 1.00 94.31 86 PRO A C 1
ATOM 709 O O . PRO A 1 86 ? 15.134 -8.007 -16.949 1.00 94.31 86 PRO A O 1
ATOM 712 N N . LYS A 1 87 ? 14.705 -9.868 -18.150 1.00 91.75 87 LYS A N 1
ATOM 713 C CA . LYS A 1 87 ? 13.264 -9.891 -17.885 1.00 91.75 87 LYS A CA 1
ATOM 714 C C . LYS A 1 87 ? 12.963 -9.790 -16.387 1.00 91.75 87 LYS A C 1
ATOM 716 O O . LYS A 1 87 ? 13.377 -10.656 -15.615 1.00 91.75 87 LYS A O 1
ATOM 721 N N . ASP A 1 88 ? 12.165 -8.796 -16.011 1.00 91.62 88 ASP A N 1
ATOM 722 C CA . ASP A 1 88 ? 11.745 -8.555 -14.631 1.00 91.62 88 ASP A CA 1
ATOM 723 C C . ASP A 1 88 ? 10.226 -8.707 -14.501 1.00 91.62 88 ASP A C 1
ATOM 725 O O . ASP A 1 88 ? 9.451 -7.929 -15.056 1.00 91.62 88 ASP A O 1
ATOM 729 N N . TYR A 1 89 ? 9.786 -9.717 -13.747 1.00 89.38 89 TYR A N 1
ATOM 730 C CA . TYR A 1 89 ? 8.365 -10.033 -13.605 1.00 89.38 89 TYR A CA 1
ATOM 731 C C . TYR A 1 89 ? 7.544 -8.869 -13.034 1.00 89.38 89 TYR A C 1
ATOM 733 O O . TYR A 1 89 ? 6.396 -8.684 -13.434 1.00 89.38 89 TYR A O 1
ATOM 741 N N . ALA A 1 90 ? 8.118 -8.063 -12.138 1.00 87.88 90 ALA A N 1
ATOM 742 C CA . ALA A 1 90 ? 7.409 -6.934 -11.546 1.00 87.88 90 ALA A CA 1
ATOM 743 C C . ALA A 1 90 ? 7.139 -5.819 -12.577 1.00 87.88 90 ALA A C 1
ATOM 745 O O . ALA A 1 90 ? 6.100 -5.154 -12.514 1.00 87.88 90 ALA A O 1
ATOM 746 N N . CYS A 1 91 ? 8.025 -5.656 -13.566 1.00 89.00 91 CYS A N 1
ATOM 747 C CA . CYS A 1 91 ? 7.787 -4.764 -14.701 1.00 89.00 91 CYS A CA 1
ATOM 748 C C . CYS A 1 91 ? 6.747 -5.346 -15.672 1.00 89.00 91 CYS A C 1
ATOM 750 O O . CYS A 1 91 ? 5.868 -4.620 -16.126 1.00 89.00 91 CYS A O 1
ATOM 752 N N . GLU A 1 92 ? 6.790 -6.654 -15.933 1.00 88.75 92 GLU A N 1
ATOM 753 C CA . GLU A 1 92 ? 5.914 -7.343 -16.898 1.00 88.75 92 GLU A CA 1
ATOM 754 C C . GLU A 1 92 ? 4.440 -7.432 -16.460 1.00 88.75 92 GLU A C 1
ATOM 756 O O . GLU A 1 92 ? 3.552 -7.489 -17.308 1.00 88.75 92 GLU A O 1
ATOM 761 N N . VAL A 1 93 ? 4.147 -7.422 -15.154 1.00 88.19 93 VAL A N 1
ATOM 762 C CA . VAL A 1 93 ? 2.757 -7.328 -14.651 1.00 88.19 93 VAL A CA 1
ATOM 763 C C . VAL A 1 93 ? 2.208 -5.900 -14.678 1.00 88.19 93 VAL A C 1
ATOM 765 O O . VAL A 1 93 ? 0.997 -5.701 -14.591 1.00 88.19 93 VAL A O 1
ATOM 768 N N . THR A 1 94 ? 3.088 -4.910 -14.823 1.00 80.81 94 THR A N 1
ATOM 769 C CA . THR A 1 94 ? 2.751 -3.484 -14.829 1.00 80.81 94 THR A CA 1
ATOM 770 C C . THR A 1 94 ? 3.065 -2.915 -16.210 1.00 80.81 94 THR A C 1
ATOM 772 O O . THR A 1 94 ? 4.038 -2.186 -16.390 1.00 80.81 94 THR A O 1
ATOM 775 N N . ILE A 1 95 ? 2.271 -3.302 -17.209 1.00 81.19 95 ILE A N 1
ATOM 776 C CA . ILE A 1 95 ? 2.488 -2.911 -18.608 1.00 81.19 95 ILE A CA 1
ATOM 777 C C . ILE A 1 95 ? 2.035 -1.453 -18.809 1.00 81.19 95 ILE A C 1
ATOM 779 O O . ILE A 1 95 ? 0.925 -1.109 -18.390 1.00 81.19 95 ILE A O 1
ATOM 783 N N . PRO A 1 96 ? 2.837 -0.590 -19.460 1.00 79.00 96 PRO A N 1
ATOM 784 C CA . PRO A 1 96 ? 2.413 0.764 -19.794 1.00 79.00 96 PRO A CA 1
ATOM 785 C C . PRO A 1 96 ? 1.140 0.738 -20.648 1.00 79.00 96 PRO A C 1
ATOM 787 O O . PRO A 1 96 ? 1.060 0.039 -21.660 1.00 79.00 96 PRO A O 1
ATOM 790 N N . LEU A 1 97 ? 0.140 1.531 -20.258 1.00 76.81 97 LEU A N 1
ATOM 791 C CA . LEU A 1 97 ? -1.023 1.773 -21.105 1.00 76.81 97 LEU A CA 1
ATOM 792 C C . LEU A 1 97 ? -0.557 2.551 -22.339 1.00 76.81 97 LEU A C 1
ATOM 794 O O . LEU A 1 97 ? 0.039 3.618 -22.205 1.00 76.81 97 LEU A O 1
ATOM 798 N N . LYS A 1 98 ? -0.817 2.019 -23.537 1.00 63.97 98 LYS A N 1
ATOM 799 C CA . LYS A 1 98 ? -0.583 2.759 -24.781 1.00 63.97 98 LYS A CA 1
ATOM 800 C C . LYS A 1 98 ? -1.521 3.969 -24.799 1.00 63.97 98 LYS A C 1
ATOM 802 O O . LYS A 1 98 ? -2.735 3.781 -24.837 1.00 63.97 98 LYS A O 1
ATOM 807 N N . SER A 1 99 ? -0.956 5.172 -24.720 1.00 51.12 99 SER A N 1
ATOM 808 C CA . SER A 1 99 ? -1.649 6.435 -25.004 1.00 51.12 99 SER A CA 1
ATOM 809 C C . SER A 1 99 ? -1.885 6.603 -26.497 1.00 51.12 99 SER A C 1
ATOM 811 O O . SER A 1 99 ? -0.907 6.350 -27.240 1.00 51.12 99 SER A O 1
#